Protein AF-L9US35-F1 (afdb_monomer_lite)

InterPro domains:
  IPR001584 Integrase, catalytic core [PF13683] (28-82)
  IPR012337 Ribonuclease H-like superfamily [SSF53098] (28-84)
  IPR036397 Ribonuclease H superfamily [G3DSA:3.30.420.10] (25-88)

Organism: Natrialba magadii (strain ATCC 43099 / DSM 3394 / CCM 3739 / CIP 104546 / IAM 13178 / JCM 8861 / NBRC 102185 / NCIMB 2190 / MS3) (NCBI:txid547559)

Foldseek 3Di:
DDEAADDDPDPCVVQVVVVHHYDDPPPDDDPVRVLVVVVVVVCVVCVVQQVPDPVSVVVVVVVSVCCQQQPAFDVVQVRDGVVVSVVD

Secondary structure (DSSP, 8-state):
--EEEEESSHHHHHHHHTT-EEEEEESS--HHHHHHHHHHHHHHHHGGGGTT-HHHHHHHHHHHHHHHHHT---GGGTT--HHHHHT-

Structure (mmCIF, N/CA/C/O backbone):
data_AF-L9US35-F1
#
_entry.id   AF-L9US35-F1
#
loop_
_atom_site.group_PDB
_atom_site.id
_atom_site.type_symbol
_atom_site.label_atom_id
_atom_site.label_alt_id
_atom_site.label_comp_id
_atom_site.label_asym_id
_atom_site.label_entity_id
_atom_site.label_seq_id
_atom_site.pdbx_PDB_ins_code
_atom_site.Cartn_x
_atom_site.Cartn_y
_atom_site.Cartn_z
_atom_site.occupancy
_atom_site.B_iso_or_equiv
_atom_site.auth_seq_id
_atom_site.auth_comp_id
_atom_site.auth_asym_id
_atom_site.auth_atom_id
_atom_site.pdbx_PDB_model_num
ATOM 1 N N . GLU A 1 1 ? -37.147 -4.629 9.523 1.00 69.50 1 GLU A N 1
ATOM 2 C CA . GLU A 1 1 ? -36.604 -3.360 8.999 1.00 69.50 1 GLU A CA 1
ATOM 3 C C . GLU A 1 1 ? -35.291 -3.656 8.279 1.00 69.50 1 GLU A C 1
ATOM 5 O O . GLU A 1 1 ? -34.522 -4.455 8.801 1.00 69.50 1 GLU A O 1
ATOM 10 N N . VAL A 1 2 ? -35.075 -3.126 7.070 1.00 79.50 2 VAL A N 1
ATOM 11 C CA . VAL A 1 2 ? -33.860 -3.386 6.269 1.00 79.50 2 VAL A CA 1
ATOM 12 C C . VAL A 1 2 ? -32.896 -2.219 6.455 1.00 79.50 2 VAL A C 1
ATOM 14 O O . VAL A 1 2 ? -33.269 -1.073 6.216 1.00 79.50 2 VAL A O 1
ATOM 17 N N . VAL A 1 3 ? -31.669 -2.510 6.887 1.00 80.88 3 VAL A N 1
ATOM 18 C CA . VAL A 1 3 ? -30.615 -1.511 7.104 1.00 80.88 3 VAL A CA 1
ATOM 19 C C . VAL A 1 3 ? -29.516 -1.725 6.075 1.00 80.88 3 VAL A C 1
ATOM 21 O O . VAL A 1 3 ? -28.975 -2.824 5.961 1.00 80.88 3 VAL A O 1
ATOM 24 N N . PHE A 1 4 ? -29.177 -0.673 5.336 1.00 78.62 4 PHE A N 1
ATOM 25 C CA . PHE A 1 4 ? -28.101 -0.710 4.351 1.00 78.62 4 PHE A CA 1
ATOM 26 C C . PHE A 1 4 ? -26.754 -0.409 5.009 1.00 78.62 4 PHE A C 1
ATOM 28 O O . PHE A 1 4 ? -26.628 0.546 5.783 1.00 78.62 4 PHE A O 1
ATOM 35 N N . LEU A 1 5 ? -25.740 -1.205 4.669 1.00 79.50 5 LEU A N 1
ATOM 36 C CA . LEU A 1 5 ? -24.354 -0.911 5.019 1.00 79.50 5 LEU A CA 1
ATOM 37 C C . LEU A 1 5 ? -23.836 0.161 4.063 1.00 79.50 5 LEU A C 1
ATOM 39 O O . LEU A 1 5 ? -23.917 0.004 2.844 1.00 79.50 5 LEU A O 1
ATOM 43 N N . VAL A 1 6 ? -23.329 1.259 4.617 1.00 71.81 6 VAL A N 1
ATOM 44 C CA . VAL A 1 6 ? -22.768 2.367 3.836 1.00 71.81 6 VAL A CA 1
ATOM 45 C C . VAL A 1 6 ? -21.358 2.700 4.289 1.00 71.81 6 VAL A C 1
ATOM 47 O O . VAL A 1 6 ? -21.052 2.657 5.483 1.00 71.81 6 VAL A O 1
ATOM 50 N N . ASP A 1 7 ? -20.516 3.068 3.324 1.00 69.69 7 ASP A N 1
ATOM 51 C CA . ASP A 1 7 ? -19.238 3.724 3.598 1.00 69.69 7 ASP A CA 1
ATOM 52 C C . ASP A 1 7 ? -19.478 5.095 4.263 1.00 69.69 7 ASP A C 1
ATOM 54 O O . ASP A 1 7 ? -20.573 5.674 4.186 1.00 69.69 7 ASP A O 1
ATOM 58 N N . GLN A 1 8 ? -18.456 5.625 4.932 1.00 68.44 8 GLN A N 1
ATOM 59 C CA . GLN A 1 8 ? -18.485 6.993 5.441 1.00 68.44 8 GLN A CA 1
ATOM 60 C C . GLN A 1 8 ? -18.616 8.014 4.291 1.00 68.44 8 GLN A C 1
ATOM 62 O O . GLN A 1 8 ? -18.494 7.692 3.111 1.00 68.44 8 GLN A O 1
ATOM 67 N N . PHE A 1 9 ? -18.863 9.281 4.638 1.00 69.69 9 PHE A N 1
ATOM 68 C CA . PHE A 1 9 ? -19.135 10.384 3.700 1.00 69.69 9 PHE A CA 1
ATOM 69 C C . PHE A 1 9 ? -20.528 10.308 3.035 1.00 69.69 9 PHE A C 1
ATOM 71 O O . PHE A 1 9 ? -21.477 9.779 3.615 1.00 69.69 9 PHE A O 1
ATOM 78 N N . GLY A 1 10 ? -20.708 10.960 1.878 1.00 72.00 10 GLY A N 1
ATOM 79 C CA . GLY A 1 10 ? -22.006 11.405 1.341 1.00 72.00 10 GLY A CA 1
ATOM 80 C C . GLY A 1 10 ? -23.091 10.335 1.147 1.00 72.00 10 GLY A C 1
ATOM 81 O O . GLY A 1 10 ? -24.263 10.690 1.015 1.00 72.00 10 GLY A O 1
ATOM 82 N N . TYR A 1 11 ? -22.743 9.048 1.186 1.00 77.44 11 TYR A N 1
ATOM 83 C CA . TYR A 1 11 ? -23.678 7.930 1.046 1.00 77.44 11 TYR A CA 1
ATOM 84 C C . TYR A 1 11 ? -24.714 7.867 2.166 1.00 77.44 11 TYR A C 1
ATOM 86 O O . TYR A 1 11 ? -25.897 7.678 1.887 1.00 77.44 11 TYR A O 1
ATOM 94 N N . ARG A 1 12 ? -24.322 8.115 3.421 1.00 79.81 12 ARG A N 1
ATOM 95 C CA . ARG A 1 12 ? -25.283 8.132 4.536 1.00 79.81 12 ARG A CA 1
ATOM 96 C C . ARG A 1 12 ? -26.327 9.238 4.358 1.00 79.81 12 ARG A C 1
ATOM 98 O O . ARG A 1 12 ? -27.511 9.019 4.597 1.00 79.81 12 ARG A O 1
ATOM 105 N N . THR A 1 13 ? -25.896 10.400 3.870 1.00 82.94 13 THR A N 1
ATOM 106 C CA . THR A 1 13 ? -26.780 11.529 3.550 1.00 82.94 13 THR A CA 1
ATOM 107 C C . THR A 1 13 ? -27.697 11.212 2.370 1.00 82.94 13 THR A C 1
ATOM 109 O O . THR A 1 13 ? -28.878 11.547 2.406 1.00 82.94 13 THR A O 1
ATOM 112 N N . ALA A 1 14 ? -27.179 10.557 1.328 1.00 85.12 14 ALA A N 1
ATOM 113 C CA . ALA A 1 14 ? -27.968 10.158 0.166 1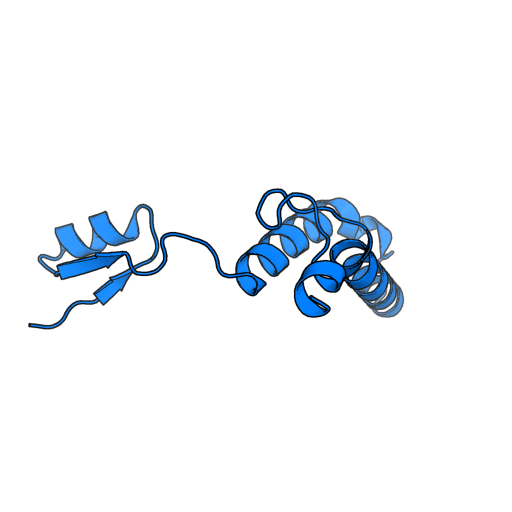.00 85.12 14 ALA A CA 1
ATOM 114 C C . ALA A 1 14 ? -29.065 9.142 0.531 1.00 85.12 14 ALA A C 1
ATOM 116 O O . ALA A 1 14 ? -30.207 9.318 0.121 1.00 85.12 14 ALA A O 1
ATOM 117 N N . ILE A 1 15 ? -28.748 8.135 1.353 1.00 86.69 15 ILE A N 1
ATOM 118 C CA . ILE A 1 15 ? -29.717 7.125 1.812 1.00 86.69 15 ILE A CA 1
ATOM 119 C C . ILE A 1 15 ? -30.780 7.746 2.730 1.00 86.69 15 ILE A C 1
ATOM 121 O O . ILE A 1 15 ? -31.967 7.481 2.551 1.00 86.69 15 ILE A O 1
ATOM 125 N N . ALA A 1 16 ? -30.389 8.647 3.638 1.00 85.31 16 ALA A N 1
ATOM 126 C CA . ALA A 1 16 ? -31.342 9.351 4.498 1.00 85.31 16 ALA A CA 1
ATOM 127 C C . ALA A 1 16 ? -32.342 10.208 3.698 1.00 85.31 16 ALA A C 1
ATOM 129 O O . ALA A 1 16 ? -33.525 10.248 4.027 1.00 85.31 16 ALA A O 1
ATOM 130 N N . ARG A 1 17 ? -31.901 10.849 2.603 1.00 91.00 17 ARG A N 1
ATOM 131 C CA . ARG A 1 17 ? -32.786 11.608 1.693 1.00 91.00 17 ARG A CA 1
ATOM 132 C C . ARG A 1 17 ? -33.832 10.739 0.992 1.00 91.00 17 ARG A C 1
ATOM 1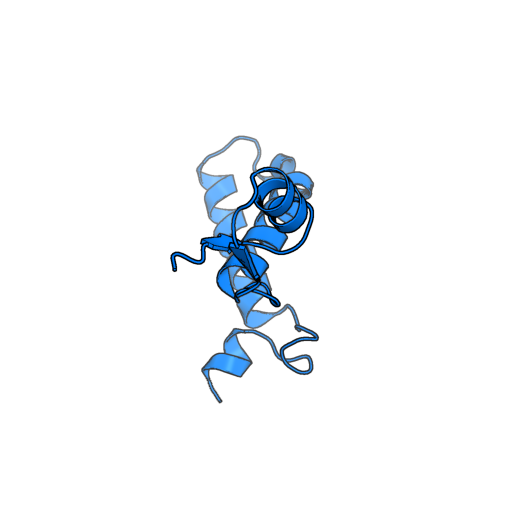34 O O . ARG A 1 17 ? -34.844 11.270 0.551 1.00 91.00 17 ARG A O 1
ATOM 141 N N . LEU A 1 18 ? -33.596 9.432 0.894 1.00 91.31 18 LEU A N 1
ATOM 142 C CA . LEU A 1 18 ? -34.533 8.460 0.330 1.00 91.31 18 LEU A CA 1
ATOM 143 C C . LEU A 1 18 ? -35.453 7.837 1.395 1.00 91.31 18 LEU A C 1
ATOM 145 O O . LEU A 1 18 ? -36.203 6.919 1.080 1.00 91.31 18 LEU A O 1
ATOM 149 N N . GLY A 1 19 ? -35.398 8.304 2.650 1.00 90.19 19 GLY A N 1
ATOM 150 C CA . GLY A 1 19 ? -36.188 7.749 3.755 1.00 90.19 19 GLY A CA 1
ATOM 151 C C . GLY A 1 19 ? -35.729 6.357 4.198 1.00 90.19 19 GLY A C 1
ATOM 152 O O . GLY A 1 19 ? -36.487 5.629 4.832 1.00 90.19 19 GLY A O 1
ATOM 153 N N . LEU A 1 20 ? -34.503 5.970 3.839 1.00 89.25 20 LEU A N 1
ATOM 154 C CA . LEU A 1 20 ? -33.934 4.666 4.148 1.00 89.25 20 LEU A CA 1
ATOM 155 C C . LEU A 1 20 ? -32.982 4.754 5.344 1.00 89.25 20 LEU A C 1
ATOM 157 O O . LEU A 1 20 ? -32.319 5.769 5.570 1.00 89.25 20 LEU A O 1
ATOM 161 N N . ASN A 1 21 ? -32.868 3.645 6.076 1.00 83.50 21 ASN A N 1
ATOM 162 C CA . ASN A 1 21 ? -31.948 3.527 7.199 1.00 83.50 21 ASN A CA 1
ATOM 163 C C . ASN A 1 21 ? -30.596 2.973 6.742 1.00 83.50 21 ASN A C 1
ATOM 165 O O . ASN A 1 21 ? -30.501 1.896 6.151 1.00 83.50 21 ASN A O 1
ATOM 169 N N . GLY A 1 22 ? -29.538 3.731 7.033 1.00 81.75 22 GLY A N 1
ATOM 170 C CA . GLY A 1 22 ? -28.155 3.366 6.748 1.00 81.75 22 GLY A CA 1
ATOM 171 C C . GLY A 1 22 ? -27.323 3.322 8.024 1.00 81.75 22 GLY A C 1
ATOM 172 O O . GLY A 1 22 ? -27.335 4.273 8.815 1.00 81.75 22 GLY A O 1
ATOM 173 N N . ARG A 1 23 ? -26.567 2.240 8.208 1.00 81.62 23 ARG A N 1
ATOM 174 C CA . ARG A 1 23 ? -25.566 2.113 9.270 1.00 81.62 23 ARG A CA 1
ATOM 175 C C . ARG A 1 23 ? -24.176 2.198 8.652 1.00 81.62 23 ARG A C 1
ATOM 177 O O . ARG A 1 23 ? -23.878 1.508 7.681 1.00 81.62 23 ARG A O 1
ATOM 184 N N . VAL A 1 24 ? -23.334 3.045 9.238 1.00 75.75 24 VAL A N 1
ATOM 185 C CA . VAL A 1 24 ? -21.898 3.027 8.948 1.00 75.75 24 VAL A CA 1
ATOM 186 C C . VAL A 1 24 ? -21.324 1.811 9.653 1.00 75.75 24 VAL A C 1
ATOM 188 O O . VAL A 1 24 ? -21.408 1.723 10.878 1.00 75.75 24 VAL A O 1
ATOM 191 N N . ASP A 1 25 ? -20.788 0.880 8.878 1.00 70.25 25 ASP A N 1
ATOM 192 C CA . ASP A 1 25 ? -20.205 -0.365 9.396 1.00 70.25 25 ASP A CA 1
ATOM 193 C C . ASP A 1 25 ? -18.694 -0.451 9.140 1.00 70.25 25 ASP A C 1
ATOM 195 O O .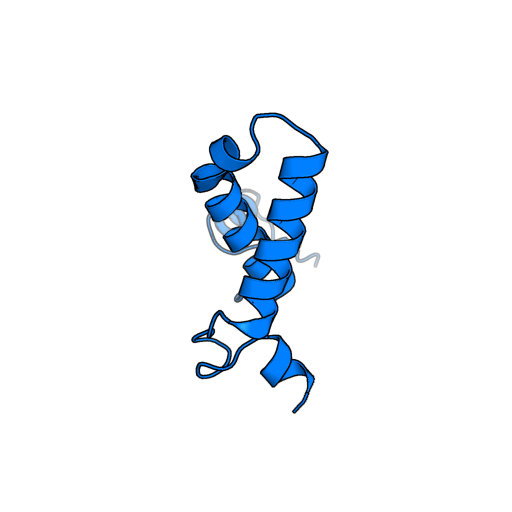 ASP A 1 25 ? -17.987 -1.237 9.759 1.00 70.25 25 ASP A O 1
ATOM 199 N N . TYR A 1 26 ? -18.173 0.443 8.296 1.00 64.31 26 TYR A N 1
ATOM 200 C CA . TYR A 1 26 ? -16.755 0.536 7.967 1.00 64.31 26 TYR A CA 1
ATOM 201 C C . TYR A 1 26 ? -16.237 1.917 8.364 1.00 64.31 26 TYR A C 1
ATOM 203 O O . TYR A 1 26 ? -16.190 2.845 7.561 1.00 64.31 26 TYR A O 1
ATOM 211 N N . THR A 1 27 ? -15.916 2.094 9.647 1.00 63.31 27 THR A N 1
ATOM 212 C CA . THR A 1 27 ? -15.305 3.345 10.127 1.00 63.31 27 THR A CA 1
ATOM 213 C C . THR A 1 27 ? -13.835 3.448 9.743 1.00 63.31 27 THR A C 1
ATOM 215 O O . THR A 1 27 ? -13.335 4.549 9.537 1.00 63.31 27 THR A O 1
ATOM 218 N N . ASP A 1 28 ? -13.166 2.304 9.594 1.00 67.56 28 ASP A N 1
ATOM 219 C CA . ASP A 1 28 ? -11.776 2.203 9.178 1.00 67.56 28 ASP A CA 1
ATOM 220 C C . ASP A 1 28 ? -11.651 1.400 7.888 1.00 67.56 28 ASP A C 1
ATOM 222 O O . ASP A 1 28 ? -12.198 0.306 7.761 1.00 67.56 28 ASP A O 1
ATOM 226 N N . ARG A 1 29 ? -10.848 1.913 6.948 1.00 69.44 29 ARG A N 1
ATOM 227 C CA . ARG A 1 29 ? -10.444 1.135 5.771 1.00 69.44 29 ARG A CA 1
ATOM 228 C C . ARG A 1 29 ? -9.719 -0.127 6.216 1.00 69.44 29 ARG A C 1
ATOM 230 O O . ARG A 1 29 ? -8.745 -0.045 6.980 1.00 69.44 29 ARG A O 1
ATOM 237 N N . ASN A 1 30 ? -10.143 -1.271 5.692 1.00 78.06 30 ASN A N 1
ATOM 238 C CA . ASN A 1 30 ? -9.454 -2.528 5.957 1.00 78.06 30 ASN A CA 1
ATOM 239 C C . ASN A 1 30 ? -8.028 -2.494 5.360 1.00 78.06 30 ASN A C 1
ATOM 241 O O . ASN A 1 30 ? -7.665 -1.610 4.572 1.00 78.06 30 ASN A O 1
ATOM 245 N N . LEU A 1 31 ? -7.179 -3.447 5.754 1.00 79.31 31 LEU A N 1
ATOM 246 C CA . LEU A 1 31 ? -5.771 -3.460 5.343 1.00 79.31 31 LEU A CA 1
ATOM 247 C C . LEU A 1 31 ? -5.597 -3.511 3.815 1.00 79.31 31 LEU A C 1
ATOM 249 O O . LEU A 1 31 ? -4.680 -2.871 3.294 1.00 79.31 31 LEU A O 1
ATOM 253 N N . ILE A 1 32 ? -6.491 -4.196 3.092 1.00 84.31 32 ILE A N 1
ATOM 254 C CA . ILE A 1 32 ? -6.409 -4.306 1.630 1.00 84.31 32 ILE A CA 1
ATOM 255 C C . ILE A 1 32 ? -6.805 -3.003 0.940 1.00 84.31 32 ILE A C 1
ATOM 257 O O . ILE A 1 32 ? -6.141 -2.572 -0.001 1.00 84.31 32 ILE A O 1
ATOM 261 N N . GLU A 1 33 ? -7.816 -2.304 1.443 1.00 85.94 33 GLU A N 1
ATOM 262 C CA . GLU A 1 33 ? -8.212 -0.991 0.934 1.00 85.94 33 GLU A CA 1
ATOM 263 C C . GLU A 1 33 ? -7.123 0.054 1.168 1.00 85.94 33 GLU A C 1
ATOM 265 O O . GLU A 1 33 ? -6.821 0.847 0.273 1.00 85.94 33 GLU A O 1
ATOM 270 N N . LYS A 1 34 ? -6.483 0.041 2.346 1.00 85.50 34 LYS A N 1
ATOM 271 C CA . LYS A 1 34 ? -5.317 0.892 2.646 1.00 85.50 34 LYS A CA 1
ATOM 272 C C . LYS A 1 34 ? -4.154 0.593 1.695 1.00 85.50 34 LYS A C 1
ATOM 274 O O . LYS A 1 34 ? -3.520 1.528 1.185 1.00 85.50 34 LYS A O 1
ATOM 279 N N . TRP A 1 35 ? -3.917 -0.688 1.411 1.00 92.00 35 TRP A N 1
ATOM 280 C CA . TRP A 1 35 ? -2.905 -1.139 0.458 1.00 92.00 35 TRP A CA 1
ATOM 281 C C . TRP A 1 35 ? -3.191 -0.602 -0.949 1.00 92.00 35 TRP A C 1
ATOM 283 O O . TRP A 1 35 ? -2.362 0.114 -1.514 1.00 92.00 35 TRP A O 1
ATOM 293 N N . PHE A 1 36 ? -4.395 -0.836 -1.481 1.00 93.38 36 PHE A N 1
ATOM 294 C CA . PHE A 1 36 ? -4.784 -0.390 -2.823 1.00 93.38 36 PHE A CA 1
ATOM 295 C C . PHE A 1 36 ? -4.875 1.130 -2.952 1.00 93.38 36 PHE A C 1
ATOM 297 O O . PHE A 1 36 ? -4.564 1.683 -4.008 1.00 93.38 36 PHE A O 1
ATOM 304 N N . HIS A 1 37 ? -5.266 1.834 -1.892 1.00 90.06 37 HIS A N 1
ATOM 305 C CA . HIS A 1 37 ? -5.240 3.292 -1.876 1.00 90.06 37 HIS A CA 1
ATOM 306 C C . HIS A 1 37 ? -3.814 3.825 -2.052 1.00 90.06 37 HIS A C 1
ATOM 308 O O . HIS A 1 37 ? -3.574 4.680 -2.905 1.00 90.06 37 HIS A O 1
ATOM 314 N N . THR A 1 38 ? -2.857 3.278 -1.298 1.00 92.81 38 THR A N 1
ATOM 315 C CA . THR A 1 38 ? -1.443 3.658 -1.410 1.00 92.81 38 THR A CA 1
ATOM 316 C C . THR A 1 38 ? -0.866 3.256 -2.764 1.00 92.81 38 THR A C 1
ATOM 318 O O . THR A 1 38 ? -0.134 4.039 -3.370 1.00 92.81 38 THR A O 1
ATOM 321 N N . PHE A 1 39 ? -1.218 2.067 -3.256 1.00 94.62 39 PHE A N 1
ATOM 322 C CA . PHE A 1 39 ? -0.804 1.571 -4.563 1.00 94.62 39 PHE A CA 1
ATOM 323 C C . PHE A 1 39 ? -1.213 2.531 -5.681 1.00 94.62 39 PHE A C 1
ATOM 325 O O . PHE A 1 39 ? -0.344 2.987 -6.418 1.00 94.62 39 PHE A O 1
ATOM 332 N N . LYS A 1 40 ? -2.494 2.925 -5.752 1.00 93.69 40 LYS A N 1
ATOM 333 C CA . LYS A 1 40 ? -2.998 3.866 -6.769 1.00 93.69 40 LYS A CA 1
ATOM 334 C C . LYS A 1 40 ? -2.223 5.183 -6.777 1.00 93.69 40 LYS A C 1
ATOM 336 O O . LYS A 1 40 ? -1.682 5.559 -7.808 1.00 93.69 40 LYS A O 1
ATOM 341 N N . MET A 1 41 ? -2.053 5.817 -5.613 1.00 92.94 41 MET A N 1
ATOM 342 C CA . MET A 1 41 ? -1.288 7.069 -5.520 1.00 92.94 41 MET A CA 1
ATOM 343 C C . MET A 1 41 ? 0.161 6.927 -6.008 1.00 92.94 41 MET A C 1
ATOM 345 O O . MET A 1 41 ? 0.736 7.870 -6.552 1.00 92.94 41 MET A O 1
ATOM 349 N N . ARG A 1 42 ? 0.794 5.772 -5.771 1.00 91.75 42 ARG A N 1
ATOM 350 C CA . ARG A 1 42 ? 2.168 5.513 -6.220 1.00 91.75 42 ARG A CA 1
ATOM 351 C C . ARG A 1 42 ? 2.216 5.221 -7.715 1.00 91.75 42 ARG A C 1
ATOM 353 O O . ARG A 1 42 ? 3.114 5.731 -8.373 1.00 91.75 42 ARG A O 1
ATOM 360 N N . VAL A 1 43 ? 1.256 4.473 -8.252 1.00 90.62 43 VAL A N 1
ATOM 361 C CA . VAL A 1 43 ? 1.126 4.259 -9.698 1.00 90.62 43 VAL A CA 1
ATOM 362 C C . VAL A 1 43 ? 0.994 5.599 -10.415 1.00 90.62 43 VAL A C 1
ATOM 364 O O . VAL A 1 43 ? 1.799 5.877 -11.298 1.00 90.62 43 VAL A O 1
ATOM 367 N N . ASP A 1 44 ? 0.097 6.478 -9.970 1.00 88.50 44 ASP A N 1
ATOM 368 C CA . ASP A 1 44 ? -0.101 7.792 -10.595 1.00 88.50 44 ASP A CA 1
ATOM 369 C C . ASP A 1 44 ? 1.199 8.609 -10.642 1.00 88.50 44 ASP A C 1
ATOM 371 O O . ASP A 1 44 ? 1.521 9.221 -11.659 1.00 88.50 44 ASP A O 1
ATOM 375 N N . ARG A 1 45 ? 2.008 8.560 -9.577 1.00 86.00 45 ARG A N 1
ATOM 376 C CA . ARG A 1 45 ? 3.288 9.286 -9.500 1.00 86.00 45 ARG A CA 1
ATOM 377 C C . ARG A 1 45 ? 4.424 8.650 -10.299 1.00 86.00 45 ARG A C 1
ATOM 379 O O . ARG A 1 45 ? 5.316 9.367 -10.741 1.00 86.00 45 ARG A O 1
ATOM 386 N N . PHE A 1 46 ? 4.432 7.327 -10.451 1.00 81.75 46 PHE A N 1
ATOM 387 C CA . PHE A 1 46 ? 5.579 6.587 -10.986 1.00 81.75 46 PHE A CA 1
ATOM 388 C C . PHE A 1 46 ? 5.289 5.826 -12.285 1.00 81.75 46 PHE A C 1
ATOM 390 O O . PHE A 1 46 ? 6.189 5.150 -12.776 1.00 81.75 46 PHE A O 1
ATOM 397 N N . HIS A 1 47 ? 4.106 5.948 -12.891 1.00 78.38 47 HIS A N 1
ATOM 398 C CA . HIS A 1 47 ? 3.751 5.240 -14.133 1.00 78.38 47 HIS A CA 1
ATOM 399 C C . HIS A 1 47 ? 4.766 5.464 -15.272 1.00 78.38 47 HIS A C 1
ATOM 401 O O . HIS A 1 47 ? 5.077 4.541 -16.024 1.00 78.38 47 HIS A O 1
ATOM 407 N N . ASN A 1 48 ? 5.371 6.655 -15.343 1.00 79.31 48 ASN A N 1
ATOM 408 C CA . ASN A 1 48 ? 6.406 6.993 -16.328 1.00 79.31 48 ASN A CA 1
ATOM 409 C C . ASN A 1 48 ? 7.698 6.164 -16.188 1.00 79.31 48 ASN A C 1
ATOM 411 O O . ASN A 1 48 ? 8.440 6.010 -17.155 1.00 79.31 48 ASN A O 1
ATOM 415 N N . SER A 1 49 ? 7.965 5.575 -15.017 1.00 75.94 49 SER A N 1
ATOM 416 C CA . SER A 1 49 ? 9.166 4.758 -14.774 1.00 75.94 49 SER A CA 1
ATOM 417 C C . SER A 1 49 ? 9.130 3.376 -15.444 1.00 75.94 49 SER A C 1
ATOM 419 O O . SER A 1 49 ? 10.130 2.661 -15.441 1.00 75.94 49 SER A O 1
ATOM 421 N N . TRP A 1 50 ? 7.996 2.979 -16.031 1.00 78.88 50 TRP A N 1
ATOM 422 C CA . TRP A 1 50 ? 7.805 1.639 -16.607 1.00 78.88 50 TRP A CA 1
ATOM 423 C C . TRP A 1 50 ? 8.088 1.594 -18.117 1.00 78.88 50 TRP A C 1
ATOM 425 O O . TRP A 1 50 ? 8.054 0.513 -18.717 1.00 78.88 50 TRP A O 1
ATOM 435 N N . VAL A 1 51 ? 8.365 2.762 -18.723 1.00 72.69 51 VAL A N 1
ATOM 436 C CA . VAL A 1 51 ? 8.674 2.962 -20.155 1.00 72.69 51 VAL A CA 1
ATOM 437 C C . VAL A 1 51 ? 7.631 2.287 -21.064 1.00 72.69 51 VAL A C 1
ATOM 439 O O . VAL A 1 51 ? 7.952 1.693 -22.087 1.00 72.69 51 VAL A O 1
ATOM 442 N N . GLY A 1 52 ? 6.365 2.275 -20.630 1.00 77.75 52 GLY A N 1
ATOM 443 C CA . GLY A 1 52 ? 5.253 1.638 -21.347 1.00 77.75 52 GLY A CA 1
ATOM 444 C C . GLY A 1 52 ? 5.324 0.108 -21.472 1.00 77.75 52 GLY A C 1
ATOM 445 O O . GLY A 1 52 ? 4.488 -0.488 -22.145 1.00 77.75 52 GLY A O 1
ATOM 446 N N . SER A 1 53 ? 6.294 -0.561 -20.840 1.00 87.88 53 SER A N 1
ATOM 447 C CA . SER A 1 53 ? 6.501 -2.002 -21.010 1.00 87.88 53 SER A CA 1
ATOM 448 C C . SER A 1 53 ? 5.794 -2.827 -19.930 1.00 87.88 53 SER A C 1
ATOM 450 O O . SER A 1 53 ? 5.898 -2.548 -18.732 1.00 87.88 53 SER A O 1
ATOM 452 N N . ARG A 1 54 ? 5.146 -3.933 -20.327 1.00 89.88 54 ARG A N 1
ATOM 453 C CA . ARG A 1 54 ? 4.547 -4.900 -19.381 1.00 89.88 54 ARG A CA 1
ATOM 454 C C . ARG A 1 54 ? 5.576 -5.449 -18.387 1.00 89.88 54 ARG A C 1
ATOM 456 O O . ARG A 1 54 ? 5.269 -5.632 -17.211 1.00 89.88 54 ARG A O 1
ATOM 463 N N . ARG A 1 55 ? 6.807 -5.700 -18.851 1.00 90.94 55 ARG A N 1
ATOM 464 C CA . ARG A 1 55 ? 7.922 -6.164 -18.008 1.00 90.94 55 ARG A CA 1
ATOM 465 C C . ARG A 1 55 ? 8.316 -5.112 -16.967 1.00 90.94 55 ARG A C 1
ATOM 467 O O . ARG A 1 55 ? 8.527 -5.470 -15.811 1.00 90.94 55 ARG A O 1
ATOM 474 N N . GLY A 1 56 ? 8.387 -3.840 -17.361 1.00 89.50 56 GLY A N 1
ATOM 475 C CA . GLY A 1 56 ? 8.659 -2.721 -16.458 1.00 89.50 56 GLY A CA 1
ATOM 476 C C . GLY A 1 56 ? 7.575 -2.566 -15.397 1.00 89.50 56 GLY A C 1
ATOM 477 O O . GLY A 1 56 ? 7.894 -2.511 -14.211 1.00 89.50 56 GLY A O 1
ATOM 478 N N . ALA A 1 57 ? 6.303 -2.616 -15.805 1.00 89.50 57 ALA A N 1
ATOM 479 C CA . ALA A 1 57 ? 5.170 -2.566 -14.884 1.00 89.50 57 ALA A CA 1
ATOM 480 C C . ALA A 1 57 ? 5.225 -3.708 -13.858 1.00 89.50 57 ALA A C 1
ATOM 482 O O . ALA A 1 57 ? 5.117 -3.470 -12.657 1.00 89.50 57 ALA A O 1
ATOM 483 N N . ARG A 1 58 ? 5.485 -4.946 -14.306 1.00 92.25 58 ARG A N 1
ATOM 484 C CA . ARG A 1 58 ? 5.629 -6.097 -13.405 1.00 92.25 58 ARG A CA 1
ATOM 485 C C . ARG A 1 58 ? 6.760 -5.896 -12.393 1.00 92.25 58 ARG A C 1
ATOM 487 O O . ARG A 1 58 ? 6.534 -6.076 -11.200 1.00 92.25 58 ARG A O 1
ATOM 494 N N . LYS A 1 59 ? 7.946 -5.490 -12.855 1.00 91.44 59 LYS A N 1
ATOM 495 C CA . LYS A 1 59 ? 9.106 -5.247 -11.984 1.00 91.44 59 LYS A CA 1
ATOM 496 C C . LYS A 1 59 ? 8.809 -4.165 -10.944 1.00 91.44 59 LYS A C 1
ATOM 498 O O . LYS A 1 59 ? 9.200 -4.300 -9.789 1.00 91.44 59 LYS A O 1
ATOM 503 N N . TRP A 1 60 ? 8.105 -3.106 -11.334 1.00 91.75 60 TRP A N 1
ATOM 504 C CA . TRP A 1 60 ? 7.723 -2.047 -10.405 1.00 91.75 60 TRP A CA 1
ATOM 505 C C . TRP A 1 60 ? 6.707 -2.525 -9.365 1.00 91.75 60 TRP A C 1
ATOM 507 O O . TRP A 1 60 ? 6.870 -2.229 -8.186 1.00 91.75 60 TRP A O 1
ATOM 517 N N . VAL A 1 61 ? 5.696 -3.306 -9.766 1.00 93.12 61 VAL A N 1
ATOM 518 C CA . VAL A 1 61 ? 4.725 -3.884 -8.821 1.00 93.12 61 VAL A CA 1
ATOM 519 C C . VAL A 1 61 ? 5.429 -4.788 -7.808 1.00 93.12 61 VAL A C 1
ATOM 521 O O . VAL A 1 61 ? 5.166 -4.674 -6.615 1.00 93.12 61 VAL A O 1
ATOM 524 N N . GLU A 1 62 ? 6.368 -5.628 -8.250 1.00 94.12 62 GLU A N 1
ATOM 525 C CA . GLU A 1 62 ? 7.181 -6.473 -7.363 1.00 94.12 62 GLU A CA 1
ATO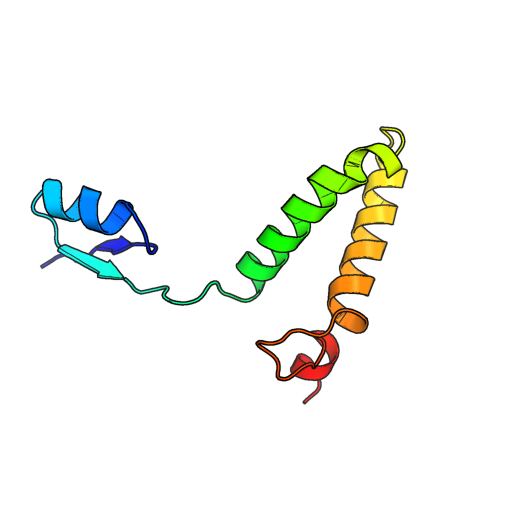M 526 C C . GLU A 1 62 ? 7.982 -5.631 -6.351 1.00 94.12 62 GLU A C 1
ATOM 528 O O . GLU A 1 62 ? 7.971 -5.921 -5.151 1.00 94.12 62 GLU A O 1
ATOM 533 N N . GLN A 1 63 ? 8.614 -4.543 -6.804 1.00 93.25 63 GLN A N 1
ATOM 534 C CA . GLN A 1 63 ? 9.324 -3.609 -5.923 1.00 93.25 63 GLN A CA 1
ATOM 535 C C . GLN A 1 63 ? 8.384 -2.914 -4.937 1.00 93.25 63 GLN A C 1
ATOM 537 O O . GLN A 1 63 ? 8.707 -2.814 -3.754 1.00 93.25 63 GLN A O 1
ATOM 542 N N . PHE A 1 64 ? 7.215 -2.463 -5.395 1.00 94.00 64 PHE A N 1
ATOM 543 C CA . PHE A 1 64 ? 6.229 -1.816 -4.539 1.00 94.00 64 PHE A CA 1
ATOM 544 C C . PHE A 1 64 ? 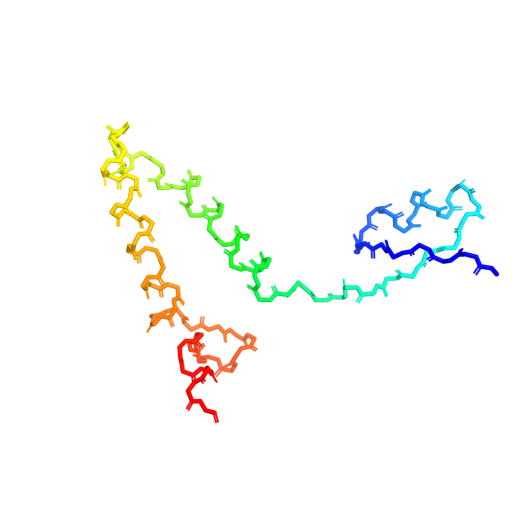5.720 -2.763 -3.450 1.00 94.00 64 PHE A C 1
ATOM 546 O O . PHE A 1 64 ? 5.668 -2.368 -2.287 1.00 94.00 64 PHE A O 1
ATOM 553 N N . VAL A 1 65 ? 5.386 -4.009 -3.801 1.00 95.69 65 VAL A N 1
ATOM 554 C CA . VAL A 1 65 ? 4.947 -5.035 -2.841 1.00 95.69 65 VAL A CA 1
ATOM 555 C C . VAL A 1 65 ? 6.016 -5.248 -1.770 1.00 95.69 65 VAL A C 1
ATOM 557 O O . VAL A 1 65 ? 5.701 -5.260 -0.580 1.00 95.69 65 VAL A O 1
ATOM 560 N N . HIS A 1 66 ? 7.282 -5.382 -2.173 1.00 96.38 66 HIS A N 1
ATOM 561 C CA . HIS A 1 66 ? 8.383 -5.563 -1.231 1.00 96.38 66 HIS A CA 1
ATOM 562 C C . HIS A 1 66 ? 8.560 -4.344 -0.314 1.00 96.38 66 HIS A C 1
ATOM 564 O O . HIS A 1 66 ? 8.617 -4.501 0.905 1.00 96.38 66 HIS A O 1
ATOM 570 N N . TYR A 1 67 ? 8.588 -3.138 -0.885 1.00 95.38 67 TYR A N 1
ATOM 571 C CA . TYR A 1 67 ? 8.683 -1.883 -0.139 1.00 95.38 67 TYR A CA 1
ATOM 572 C C . TYR A 1 67 ? 7.548 -1.739 0.883 1.00 95.38 67 TYR A C 1
ATOM 574 O O . TYR A 1 67 ? 7.804 -1.509 2.064 1.00 95.38 67 TYR A O 1
ATOM 582 N N . TYR A 1 68 ? 6.296 -1.909 0.447 1.00 95.38 68 TYR A N 1
ATOM 583 C CA . TYR A 1 68 ? 5.129 -1.731 1.307 1.00 95.38 68 TYR A CA 1
ATOM 584 C C . TYR A 1 68 ? 5.139 -2.727 2.467 1.00 95.38 68 TYR A C 1
ATOM 586 O O . TYR A 1 68 ? 4.897 -2.339 3.603 1.00 95.38 68 TYR A O 1
ATOM 594 N N . ASN A 1 69 ? 5.453 -3.997 2.196 1.00 95.00 69 ASN A N 1
ATOM 595 C CA . ASN A 1 69 ? 5.348 -5.045 3.206 1.00 95.00 69 ASN A CA 1
ATOM 596 C C . ASN A 1 69 ? 6.535 -5.098 4.172 1.00 95.00 69 ASN A C 1
ATOM 598 O O . ASN A 1 69 ? 6.346 -5.572 5.284 1.00 95.00 69 ASN A O 1
ATOM 602 N N . ARG A 1 70 ? 7.740 -4.670 3.769 1.00 95.81 70 ARG A N 1
ATOM 603 C CA . ARG A 1 70 ? 8.970 -4.885 4.560 1.00 95.81 70 ARG A CA 1
ATOM 604 C C . ARG A 1 70 ? 9.760 -3.635 4.923 1.00 95.81 70 ARG A C 1
ATOM 606 O O . ARG A 1 70 ? 10.680 -3.733 5.719 1.00 95.81 70 ARG A O 1
ATOM 613 N N . GLN A 1 71 ? 9.473 -2.490 4.311 1.00 95.88 71 GLN A N 1
ATOM 614 C CA . GLN A 1 71 ? 10.291 -1.281 4.490 1.00 95.88 71 GLN A CA 1
ATOM 615 C C . GLN A 1 71 ? 9.473 -0.069 4.919 1.00 95.88 71 GLN A C 1
ATOM 617 O O . GLN A 1 71 ? 10.028 0.906 5.417 1.00 95.88 71 GLN A O 1
ATOM 622 N N . ARG A 1 72 ? 8.157 -0.089 4.689 1.00 93.94 72 ARG A N 1
ATOM 623 C CA . ARG A 1 72 ? 7.278 1.025 5.014 1.00 93.94 72 ARG A CA 1
ATOM 624 C C . ARG A 1 72 ? 6.684 0.822 6.412 1.00 93.94 72 ARG A C 1
ATOM 626 O O . ARG A 1 72 ? 5.812 -0.029 6.547 1.00 93.94 72 ARG A O 1
ATOM 633 N N . PRO A 1 73 ? 7.084 1.606 7.425 1.00 93.56 73 PRO A N 1
ATOM 634 C CA . PRO A 1 73 ? 6.411 1.594 8.717 1.00 93.56 73 PRO A CA 1
ATOM 635 C C . PRO A 1 73 ? 5.004 2.195 8.597 1.00 93.56 73 PRO A C 1
ATOM 637 O O . PRO A 1 73 ? 4.764 3.129 7.818 1.00 93.56 73 PRO A O 1
ATOM 640 N N . HIS A 1 74 ? 4.054 1.658 9.359 1.00 90.25 74 HIS A N 1
ATOM 641 C CA . HIS A 1 74 ? 2.672 2.128 9.395 1.00 90.25 74 HIS A CA 1
ATOM 642 C C . HIS A 1 74 ? 2.317 2.651 10.782 1.00 90.25 74 HIS A C 1
ATOM 644 O O . HIS A 1 74 ? 2.412 1.928 11.765 1.00 90.25 74 HIS A O 1
ATOM 650 N N . GLN A 1 75 ? 1.816 3.887 10.856 1.00 88.19 75 GLN A N 1
ATOM 651 C CA . GLN A 1 75 ? 1.326 4.460 12.115 1.00 88.19 75 GLN A CA 1
ATOM 652 C C . GLN A 1 75 ? 0.210 3.613 12.743 1.00 88.19 75 GLN A C 1
ATOM 654 O O . GLN A 1 75 ? 0.147 3.492 13.955 1.00 88.19 75 GLN A O 1
ATOM 659 N N . SER A 1 76 ? -0.645 2.991 11.925 1.00 84.56 76 SER A N 1
ATOM 660 C CA . SER A 1 76 ? -1.700 2.095 12.414 1.00 84.56 76 SER A CA 1
ATOM 661 C C . SER A 1 76 ? -1.194 0.735 12.909 1.00 84.56 76 SER A C 1
ATOM 663 O O . SER A 1 76 ? -2.013 -0.069 13.327 1.00 84.56 76 SER A O 1
ATOM 665 N N . LEU A 1 77 ? 0.103 0.453 12.763 1.00 88.69 77 LEU A N 1
ATOM 666 C CA . LEU A 1 77 ? 0.779 -0.763 13.228 1.00 88.69 77 LEU A CA 1
ATOM 667 C C . LEU A 1 77 ? 1.881 -0.406 14.245 1.00 88.69 77 LEU A C 1
ATOM 669 O O . LEU A 1 77 ? 2.903 -1.080 14.319 1.00 88.69 77 LEU A O 1
ATOM 673 N N . ASP A 1 78 ? 1.740 0.716 14.957 1.00 91.50 78 ASP A N 1
ATOM 674 C CA . ASP A 1 78 ? 2.730 1.214 15.927 1.00 91.50 78 ASP A CA 1
ATOM 675 C C . ASP A 1 78 ? 4.142 1.391 15.345 1.00 91.50 78 ASP A C 1
ATOM 677 O O . ASP A 1 78 ? 5.158 1.178 16.001 1.00 91.50 78 ASP A O 1
ATOM 681 N N . GLY A 1 79 ? 4.217 1.771 14.068 1.00 93.12 79 GLY A N 1
ATOM 682 C CA . GLY A 1 79 ? 5.482 1.933 13.356 1.00 93.12 79 GLY A CA 1
ATOM 683 C C . GLY A 1 79 ? 6.063 0.632 12.800 1.00 93.12 79 GLY A C 1
ATOM 684 O O . GLY A 1 79 ? 7.078 0.695 12.113 1.00 93.12 79 GLY A O 1
ATOM 685 N N . ARG A 1 80 ? 5.414 -0.519 13.002 1.00 94.06 80 ARG A N 1
ATOM 686 C CA . ARG A 1 80 ? 5.792 -1.786 12.365 1.00 94.06 80 ARG A CA 1
ATOM 687 C C . ARG A 1 80 ? 5.414 -1.808 10.884 1.00 94.06 80 ARG A C 1
ATOM 689 O O . ARG A 1 80 ? 4.555 -1.058 10.398 1.00 94.06 80 ARG A O 1
ATOM 696 N N . THR A 1 81 ? 6.082 -2.675 10.143 1.00 94.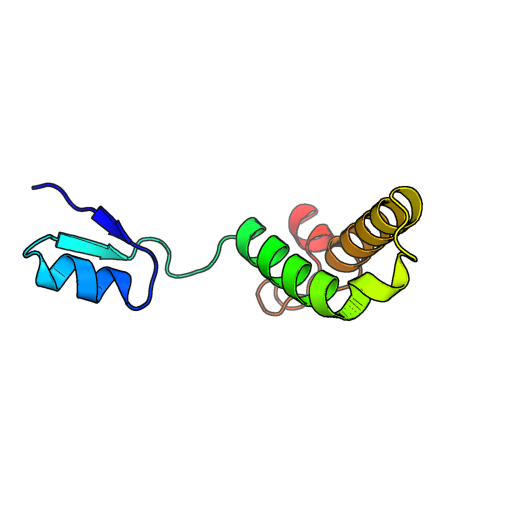62 81 THR A N 1
ATOM 697 C CA . THR A 1 81 ? 5.754 -3.039 8.766 1.00 94.62 81 THR A CA 1
ATOM 698 C C . THR A 1 81 ? 4.689 -4.142 8.747 1.00 94.62 81 THR A C 1
ATOM 700 O O . THR A 1 81 ? 4.560 -4.900 9.709 1.00 94.62 81 THR A O 1
ATOM 703 N N . PRO A 1 82 ? 3.932 -4.301 7.646 1.00 93.19 82 PRO A N 1
ATOM 704 C CA . PRO A 1 82 ? 2.957 -5.383 7.533 1.00 93.19 82 PRO A CA 1
ATOM 705 C C . PRO A 1 82 ? 3.561 -6.780 7.730 1.00 93.19 82 PRO A C 1
ATOM 707 O O . PRO A 1 82 ? 2.901 -7.651 8.283 1.00 93.19 82 PRO A O 1
ATOM 710 N N . ALA A 1 83 ? 4.804 -7.009 7.293 1.00 94.06 83 ALA A N 1
ATOM 711 C CA . ALA A 1 83 ? 5.475 -8.291 7.495 1.00 94.06 83 ALA A CA 1
ATOM 712 C C . ALA A 1 83 ? 5.815 -8.549 8.970 1.00 94.06 83 ALA A C 1
ATOM 714 O O . ALA A 1 83 ? 5.713 -9.687 9.411 1.00 94.06 83 ALA A O 1
ATOM 715 N N . GLU A 1 84 ? 6.195 -7.519 9.726 1.00 94.06 84 GLU A N 1
ATOM 716 C CA . GLU A 1 84 ? 6.444 -7.639 11.168 1.00 94.06 84 GLU A CA 1
ATOM 717 C C . GLU A 1 84 ? 5.148 -7.871 11.952 1.00 94.06 84 GLU A C 1
ATOM 719 O O . GLU A 1 84 ? 5.160 -8.612 12.928 1.00 94.06 84 GLU A O 1
ATOM 724 N N . GLU A 1 85 ? 4.025 -7.285 11.529 1.00 89.06 85 GLU A N 1
ATOM 725 C CA . GLU A 1 85 ? 2.724 -7.517 12.172 1.00 89.06 85 GLU A CA 1
ATOM 726 C C . GLU A 1 85 ? 2.261 -8.970 12.033 1.00 89.06 85 GLU A C 1
ATOM 728 O O . GLU A 1 85 ? 1.813 -9.564 12.999 1.00 89.06 85 GLU A O 1
ATOM 733 N N . VAL A 1 86 ? 2.382 -9.551 10.834 1.00 85.62 86 VAL A N 1
ATOM 734 C CA . VAL A 1 86 ? 1.888 -10.910 10.538 1.00 85.62 86 VAL A CA 1
ATOM 735 C C . VAL A 1 86 ? 2.733 -12.007 11.207 1.00 85.62 86 VAL A C 1
ATOM 737 O O . VAL A 1 86 ? 2.271 -13.137 11.336 1.00 85.62 86 VAL A O 1
ATOM 740 N N . LEU A 1 87 ? 3.978 -11.699 11.585 1.00 78.31 87 LEU A N 1
ATOM 741 C CA . LEU A 1 87 ? 4.908 -12.642 12.219 1.00 78.31 87 LEU A CA 1
ATOM 742 C C . LEU A 1 87 ? 4.872 -12.615 13.759 1.00 78.31 87 LEU A C 1
ATOM 744 O O . LEU A 1 87 ? 5.537 -13.453 14.367 1.00 78.31 87 LEU A O 1
ATOM 748 N N . ASN A 1 88 ? 4.148 -11.668 14.365 1.00 59.88 88 ASN A N 1
ATOM 749 C CA . ASN A 1 88 ? 3.903 -11.597 15.813 1.00 59.88 88 ASN A CA 1
ATOM 750 C C . ASN A 1 88 ? 2.592 -12.297 16.182 1.00 59.88 88 ASN A C 1
ATOM 752 O O . ASN A 1 88 ? 2.529 -12.824 17.313 1.00 59.88 88 ASN A O 1
#

pLDDT: mean 85.16, std 9.04, range [59.88, 96.38]

Radius of gyration: 18.35 Å; chains: 1; bounding box: 47×24×37 Å

Sequence (88 aa):
EVVFLVDQFGYRTAIARLGLNGRVDYTDRNLIEKWFHTFKMRVDRFHNSWVGSRRGARKWVEQFVHYYNRQRPHQSLDGRTPAEEVLN